Protein AF-A0A376BLS9-F1 (afdb_monomer_lite)

Structure (mmCIF, N/CA/C/O backbone):
data_AF-A0A376BLS9-F1
#
_entry.id   AF-A0A376BLS9-F1
#
loop_
_atom_site.group_PDB
_atom_site.id
_atom_site.type_symbol
_atom_site.label_atom_id
_atom_site.label_alt_id
_atom_site.label_comp_id
_atom_site.label_asym_id
_atom_site.label_entity_id
_atom_site.label_seq_id
_atom_site.pdbx_PDB_ins_code
_atom_site.Cartn_x
_atom_site.Cartn_y
_atom_site.Cartn_z
_atom_site.occupancy
_atom_site.B_iso_or_equiv
_atom_site.auth_seq_id
_atom_site.auth_comp_id
_atom_site.auth_asym_id
_atom_site.auth_atom_id
_atom_site.pdbx_PDB_model_num
ATOM 1 N N . MET A 1 1 ? 12.808 -5.245 5.326 1.00 78.56 1 MET A N 1
ATOM 2 C CA . MET A 1 1 ? 12.680 -4.551 6.629 1.00 78.56 1 MET A CA 1
A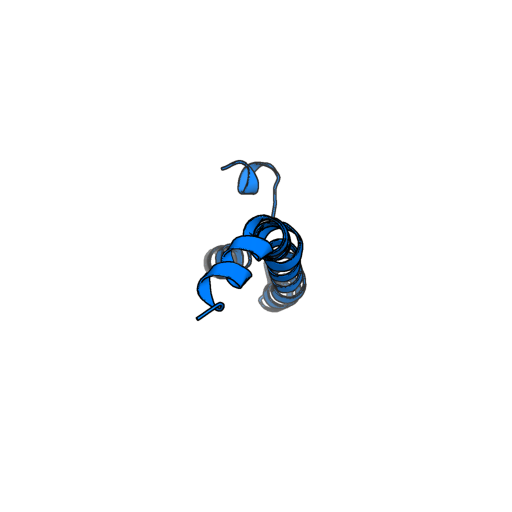TOM 3 C C . MET A 1 1 ? 12.647 -3.028 6.508 1.00 78.56 1 MET A C 1
ATOM 5 O O . MET A 1 1 ? 11.826 -2.423 7.179 1.00 78.56 1 MET A O 1
ATOM 9 N N . ILE A 1 2 ? 13.436 -2.405 5.620 1.00 94.88 2 ILE A N 1
ATOM 10 C CA . ILE A 1 2 ? 13.456 -0.935 5.424 1.00 94.88 2 ILE A CA 1
ATOM 11 C C . ILE A 1 2 ? 12.066 -0.336 5.154 1.00 94.88 2 ILE A C 1
ATOM 13 O O . ILE A 1 2 ? 11.717 0.654 5.778 1.00 94.88 2 ILE A O 1
ATOM 17 N N . PHE A 1 3 ? 11.256 -0.975 4.304 1.00 92.69 3 PHE A N 1
ATOM 18 C CA . PHE A 1 3 ? 9.879 -0.558 3.997 1.00 92.69 3 PHE A CA 1
ATOM 19 C C . PHE A 1 3 ? 9.029 -0.263 5.247 1.00 92.69 3 PHE A C 1
ATOM 21 O O . PHE A 1 3 ? 8.333 0.746 5.305 1.00 92.69 3 PHE A O 1
ATOM 28 N N . VAL A 1 4 ? 9.122 -1.129 6.260 1.00 91.75 4 VAL A N 1
ATOM 29 C CA . VAL A 1 4 ? 8.373 -0.981 7.515 1.00 91.75 4 VAL A CA 1
ATOM 30 C C . VAL A 1 4 ? 8.987 0.120 8.381 1.00 91.75 4 VAL A C 1
ATOM 32 O O . VAL A 1 4 ? 8.259 0.927 8.946 1.00 91.75 4 VAL A O 1
ATOM 35 N N . LEU A 1 5 ? 10.321 0.189 8.451 1.00 95.56 5 LEU A N 1
ATOM 36 C CA . LEU A 1 5 ? 11.045 1.164 9.278 1.00 95.56 5 LEU A CA 1
ATOM 37 C C . LEU A 1 5 ? 10.785 2.617 8.867 1.00 95.56 5 LEU A C 1
ATOM 39 O O . LEU A 1 5 ? 10.731 3.490 9.723 1.00 95.56 5 LEU A O 1
ATOM 43 N N . ILE A 1 6 ? 10.606 2.870 7.571 1.00 95.88 6 ILE A N 1
ATOM 44 C CA . ILE A 1 6 ? 10.291 4.207 7.044 1.00 95.88 6 ILE A CA 1
ATOM 45 C C . ILE A 1 6 ? 8.786 4.518 7.049 1.00 95.88 6 ILE A C 1
ATOM 47 O O . ILE A 1 6 ? 8.379 5.576 6.579 1.00 95.88 6 ILE A O 1
ATOM 51 N N . GLY A 1 7 ? 7.954 3.614 7.581 1.00 92.50 7 GLY A N 1
ATOM 52 C CA . GLY A 1 7 ? 6.523 3.845 7.780 1.00 92.50 7 GLY A CA 1
ATOM 53 C C . GLY A 1 7 ? 5.666 3.759 6.514 1.00 92.50 7 GLY A C 1
ATOM 54 O O . GLY A 1 7 ? 4.582 4.341 6.475 1.00 92.50 7 GLY A O 1
ATOM 55 N N . PHE A 1 8 ? 6.117 3.058 5.469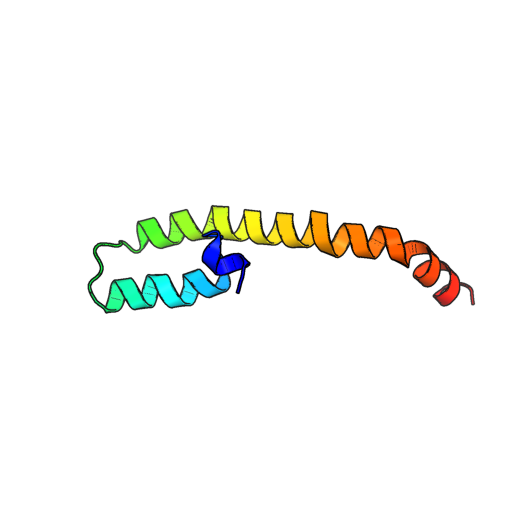 1.00 95.56 8 PHE A N 1
ATOM 56 C CA . PHE A 1 8 ? 5.297 2.864 4.273 1.00 95.56 8 PHE A CA 1
ATOM 57 C C . PHE A 1 8 ? 4.133 1.898 4.514 1.00 95.56 8 PHE A C 1
ATOM 59 O O . PHE A 1 8 ? 4.195 0.989 5.341 1.00 95.56 8 PHE A O 1
ATOM 66 N N . GLN A 1 9 ? 3.054 2.102 3.756 1.00 96.06 9 GLN A N 1
ATOM 67 C CA . GLN A 1 9 ? 1.818 1.333 3.882 1.00 96.06 9 GLN A CA 1
ATOM 68 C C . GLN A 1 9 ? 1.721 0.279 2.782 1.00 96.06 9 GLN A C 1
ATOM 70 O O . GLN A 1 9 ? 1.845 0.583 1.593 1.00 96.06 9 GLN A O 1
ATOM 75 N N . HIS A 1 10 ? 1.496 -0.970 3.186 1.00 96.25 10 HIS A N 1
ATOM 76 C CA . HIS A 1 10 ? 1.335 -2.099 2.276 1.00 96.25 10 HIS A CA 1
ATOM 77 C C . HIS A 1 10 ? -0.132 -2.493 2.222 1.00 96.25 10 HIS A C 1
ATOM 79 O O . HIS A 1 10 ? -0.713 -2.799 3.263 1.00 96.25 10 HIS A O 1
ATOM 85 N N . PHE A 1 11 ? -0.719 -2.536 1.026 1.00 96.19 11 PHE A N 1
ATOM 86 C CA . PHE A 1 11 ? -2.157 -2.769 0.869 1.00 96.19 11 PHE A CA 1
ATOM 87 C C . PHE A 1 11 ? -2.621 -4.053 1.571 1.00 96.19 11 PHE A C 1
ATOM 89 O O . PHE A 1 11 ? -3.443 -4.006 2.483 1.00 96.19 11 PHE A O 1
ATOM 96 N N . VAL A 1 12 ? -2.002 -5.189 1.236 1.00 95.00 12 VAL A N 1
ATOM 97 C CA . VAL A 1 12 ? -2.340 -6.493 1.833 1.00 95.00 12 VAL A CA 1
ATOM 98 C C . VAL A 1 12 ? -1.979 -6.546 3.321 1.00 95.00 12 VAL A C 1
ATOM 100 O O . VAL A 1 12 ? -2.670 -7.185 4.106 1.00 95.00 12 VAL A O 1
ATOM 103 N N . GLY A 1 13 ? -0.927 -5.833 3.738 1.00 95.19 13 GLY A N 1
ATOM 104 C CA . GLY A 1 13 ? -0.551 -5.754 5.153 1.00 95.19 13 GLY A CA 1
ATOM 105 C C . GLY A 1 13 ? -1.631 -5.062 5.985 1.00 95.19 13 GLY A C 1
ATOM 106 O O . GLY A 1 13 ? -2.028 -5.558 7.038 1.00 95.19 13 GLY A O 1
ATOM 107 N N . ASN A 1 14 ? -2.170 -3.958 5.469 1.00 95.44 14 ASN A N 1
ATOM 108 C CA . ASN A 1 14 ? -3.236 -3.198 6.112 1.00 95.44 14 ASN A CA 1
ATOM 109 C C . ASN A 1 14 ? -4.556 -3.987 6.169 1.00 95.44 14 ASN A C 1
ATOM 111 O O . ASN A 1 14 ? -5.289 -3.850 7.147 1.00 95.44 14 ASN A O 1
ATOM 115 N N . MET A 1 15 ? -4.834 -4.856 5.186 1.00 95.00 15 MET A N 1
ATOM 116 C CA . MET A 1 15 ? -6.000 -5.757 5.198 1.00 95.00 15 MET A CA 1
ATOM 117 C C . MET A 1 15 ? -5.977 -6.773 6.345 1.00 95.00 15 MET A C 1
ATOM 119 O O . MET A 1 15 ? -7.030 -7.263 6.733 1.00 95.00 15 MET A O 1
ATOM 123 N N . VAL A 1 16 ? -4.804 -7.087 6.898 1.00 94.69 16 VAL A N 1
ATOM 124 C CA . VAL A 1 16 ? -4.679 -8.001 8.042 1.00 94.69 16 VAL A CA 1
ATOM 125 C C . VAL A 1 16 ? -4.559 -7.216 9.347 1.00 94.69 16 VAL A C 1
ATOM 127 O O . VAL A 1 16 ? -5.296 -7.471 10.296 1.00 94.69 16 VAL A O 1
ATOM 130 N N . MET A 1 17 ? -3.665 -6.225 9.393 1.00 94.44 17 MET A N 1
ATOM 131 C CA . MET A 1 17 ? -3.322 -5.521 10.632 1.00 94.44 17 MET A CA 1
ATOM 132 C C . MET A 1 17 ? -4.437 -4.600 11.137 1.00 94.44 17 MET A C 1
ATOM 134 O O . MET A 1 17 ? -4.684 -4.562 12.342 1.00 94.44 17 MET A O 1
ATOM 138 N N . ILE A 1 18 ? -5.123 -3.867 10.250 1.00 95.12 18 ILE A N 1
ATOM 139 C CA . ILE A 1 18 ? -6.174 -2.929 10.675 1.00 95.12 18 ILE A CA 1
ATOM 140 C C . ILE A 1 18 ? -7.399 -3.692 11.205 1.00 95.12 18 ILE A C 1
ATOM 142 O O . ILE A 1 18 ? -7.810 -3.397 12.327 1.00 95.12 18 ILE A O 1
ATOM 146 N N . PRO A 1 19 ? -7.951 -4.708 10.504 1.00 95.12 19 PRO A N 1
ATOM 147 C CA . PRO A 1 19 ? -9.038 -5.517 11.057 1.00 95.12 19 PRO A CA 1
ATOM 148 C C . PRO A 1 19 ? -8.662 -6.239 12.351 1.00 95.12 19 PRO A C 1
ATOM 150 O O . PRO A 1 19 ? -9.460 -6.250 13.283 1.00 95.12 19 PRO A O 1
ATOM 153 N N . ALA A 1 20 ? -7.441 -6.779 12.455 1.00 96.19 20 ALA A N 1
ATOM 154 C CA . ALA A 1 20 ? -6.963 -7.373 13.703 1.00 96.19 20 ALA A CA 1
ATOM 155 C C . ALA A 1 20 ? -6.969 -6.357 14.860 1.00 96.19 20 ALA A C 1
ATOM 157 O O . ALA A 1 20 ? -7.412 -6.684 15.958 1.00 96.19 20 ALA A O 1
ATOM 158 N N . GLY A 1 21 ? -6.555 -5.110 14.606 1.00 95.88 21 GLY A N 1
ATOM 159 C CA . GLY A 1 21 ? -6.640 -4.018 15.577 1.00 95.88 21 GLY A CA 1
ATOM 160 C C . GLY A 1 21 ? -8.079 -3.678 15.975 1.00 95.88 21 GLY A C 1
ATOM 161 O O . GLY A 1 21 ? -8.358 -3.527 17.161 1.00 95.88 21 GLY A O 1
ATOM 162 N N . ILE A 1 22 ? -9.004 -3.614 15.012 1.00 95.62 22 ILE A N 1
ATOM 163 C CA . ILE A 1 22 ? -10.435 -3.376 15.276 1.00 95.62 22 ILE A CA 1
ATOM 164 C C . ILE A 1 22 ? -11.003 -4.481 16.178 1.00 95.62 22 ILE A C 1
ATOM 166 O O . ILE A 1 22 ? -11.656 -4.183 17.176 1.00 95.62 22 ILE A O 1
ATOM 170 N N . PHE A 1 23 ? -10.712 -5.752 15.883 1.00 96.06 23 PHE A N 1
ATOM 171 C CA . PHE A 1 23 ? -11.156 -6.875 16.715 1.00 96.06 23 PHE A CA 1
ATOM 172 C C . PHE A 1 23 ? -10.500 -6.897 18.101 1.00 96.06 23 PHE A C 1
ATOM 174 O O . PHE A 1 23 ? -11.132 -7.328 19.062 1.00 96.06 23 PHE A O 1
ATOM 181 N N . ALA A 1 24 ? -9.271 -6.394 18.227 1.00 97.00 24 ALA A N 1
ATOM 182 C CA . ALA A 1 24 ? -8.584 -6.223 19.505 1.00 97.00 24 ALA A CA 1
ATOM 183 C C . ALA A 1 24 ? -9.075 -5.005 20.319 1.00 97.00 24 ALA A C 1
ATOM 185 O O . ALA A 1 24 ? -8.559 -4.755 21.407 1.00 97.00 24 ALA A O 1
ATOM 186 N N . GLY A 1 25 ? -10.061 -4.247 19.821 1.00 94.62 25 GLY A N 1
ATOM 187 C CA . GLY A 1 25 ? -10.645 -3.099 20.519 1.00 94.62 25 GLY A CA 1
ATOM 188 C C . GLY A 1 25 ? -9.921 -1.769 20.290 1.00 94.62 25 GLY A C 1
ATOM 189 O O . GLY A 1 25 ? -10.104 -0.834 21.068 1.00 94.62 25 GLY A O 1
ATOM 190 N N . ALA A 1 26 ? -9.098 -1.653 19.242 1.00 95.31 26 ALA A N 1
ATOM 191 C CA . ALA A 1 26 ? -8.500 -0.375 18.865 1.00 95.31 26 ALA A CA 1
ATOM 192 C C . ALA A 1 26 ? -9.588 0.651 18.479 1.00 95.31 26 ALA A C 1
ATOM 194 O O . ALA A 1 26 ? -10.602 0.273 17.886 1.00 95.31 26 ALA A O 1
ATOM 195 N N . PRO A 1 27 ? -9.378 1.958 18.733 1.00 94.81 27 PRO A N 1
ATOM 196 C CA . PRO A 1 27 ? -10.335 3.020 18.409 1.00 94.81 27 PRO A CA 1
ATOM 197 C C . PRO A 1 27 ? -10.318 3.370 16.907 1.00 94.81 27 PRO A C 1
ATOM 199 O O . PRO A 1 27 ? -10.128 4.521 16.520 1.00 94.81 27 PRO A O 1
ATOM 202 N N . ILE A 1 28 ? -10.473 2.362 16.048 1.00 94.00 28 ILE A N 1
ATOM 203 C CA . ILE A 1 28 ? -10.483 2.471 14.588 1.00 94.00 28 ILE A CA 1
ATOM 204 C C . ILE A 1 28 ? -11.838 1.976 14.090 1.00 94.00 28 ILE A C 1
ATOM 206 O O . ILE A 1 28 ? -12.318 0.915 14.478 1.00 94.00 28 ILE A O 1
ATOM 210 N N . THR A 1 29 ? -12.466 2.746 13.211 1.00 94.69 29 THR A N 1
ATOM 211 C CA . THR A 1 29 ? -13.746 2.380 12.597 1.00 94.69 29 THR A CA 1
ATOM 212 C C . THR A 1 29 ? -13.539 1.660 11.265 1.00 94.69 29 THR A C 1
ATOM 214 O O . THR A 1 29 ? -12.577 1.918 10.539 1.00 94.69 29 THR A O 1
ATOM 217 N N . TRP A 1 30 ? -14.499 0.820 10.872 1.00 93.38 30 TRP A N 1
ATOM 218 C CA . TRP A 1 30 ? -14.520 0.222 9.530 1.00 93.38 30 TRP A CA 1
ATOM 219 C C . TRP A 1 30 ? -14.561 1.276 8.410 1.00 93.38 30 TRP A C 1
ATOM 221 O O . TRP A 1 30 ? -13.984 1.067 7.348 1.00 93.38 30 TRP A O 1
ATOM 231 N N . GLY A 1 31 ? -15.170 2.442 8.655 1.00 94.69 31 GLY A N 1
ATOM 232 C CA . GLY A 1 31 ? -15.148 3.563 7.710 1.00 94.69 31 GLY A CA 1
ATOM 233 C C . GLY A 1 31 ? -13.731 4.087 7.450 1.00 94.69 31 GLY A C 1
ATOM 234 O O . GLY A 1 31 ? -13.343 4.254 6.297 1.00 94.69 31 GLY A O 1
ATOM 235 N N . GLN A 1 32 ? -12.930 4.268 8.507 1.00 94.31 32 GLN A N 1
ATOM 236 C CA . GLN A 1 32 ? -11.519 4.668 8.390 1.00 94.31 32 GLN A CA 1
ATOM 237 C C . GLN A 1 32 ? -10.665 3.612 7.678 1.00 94.31 32 GLN A C 1
ATOM 239 O O . GLN A 1 32 ? -9.726 3.952 6.961 1.00 94.31 32 GLN A O 1
ATOM 244 N N . PHE A 1 33 ? -10.996 2.331 7.845 1.00 94.75 33 PHE A N 1
ATOM 245 C CA . PHE A 1 33 ? -10.344 1.259 7.100 1.00 94.75 33 PHE A CA 1
ATOM 246 C C . PHE A 1 33 ? -10.563 1.415 5.586 1.00 94.75 33 PHE A C 1
ATOM 248 O O . PHE A 1 33 ? -9.595 1.439 4.828 1.00 94.75 33 PHE A O 1
ATOM 255 N N . PHE A 1 34 ? -11.805 1.597 5.129 1.00 94.06 34 PHE A N 1
ATOM 256 C CA . PHE A 1 34 ? -12.081 1.730 3.693 1.00 94.06 34 PHE A CA 1
ATOM 257 C C . PHE A 1 34 ? -11.498 3.008 3.081 1.00 94.06 34 PHE A C 1
ATOM 259 O O . PHE A 1 34 ? -11.000 2.970 1.954 1.00 94.06 34 PHE A O 1
ATOM 266 N N . THR A 1 35 ? -11.489 4.121 3.820 1.00 95.19 35 THR A N 1
ATOM 267 C CA . THR A 1 35 ? -10.838 5.352 3.347 1.00 95.19 35 THR A CA 1
ATOM 268 C C . THR A 1 35 ? -9.316 5.222 3.288 1.00 95.19 35 THR A C 1
ATOM 270 O O . THR A 1 35 ? -8.696 5.886 2.462 1.00 95.19 35 THR A O 1
ATOM 273 N N . ASN A 1 36 ? -8.705 4.337 4.087 1.00 95.56 36 ASN A N 1
ATOM 274 C CA . ASN A 1 36 ? -7.287 3.990 3.972 1.00 95.56 36 ASN A CA 1
ATOM 275 C C . ASN A 1 36 ? -6.992 3.083 2.763 1.00 95.56 36 ASN A C 1
ATOM 277 O O . ASN A 1 36 ? -5.971 3.256 2.102 1.00 95.56 36 ASN A O 1
ATOM 281 N N . MET A 1 37 ? -7.880 2.141 2.437 1.00 95.44 37 MET A N 1
ATOM 282 C CA . MET A 1 37 ? -7.645 1.149 1.379 1.00 95.44 37 MET A CA 1
ATOM 283 C C . MET A 1 37 ? -7.416 1.766 -0.004 1.00 95.44 37 MET A C 1
ATOM 285 O O . MET A 1 37 ? -6.473 1.382 -0.693 1.00 95.44 37 MET A O 1
ATOM 289 N N . LEU A 1 38 ? -8.240 2.738 -0.397 1.00 95.62 38 LEU A N 1
ATOM 290 C CA . LEU A 1 38 ? -8.164 3.405 -1.703 1.00 95.62 38 LEU A CA 1
ATOM 291 C C . LEU A 1 38 ? -6.794 4.052 -1.995 1.00 95.62 38 LEU A C 1
ATOM 293 O O . LEU A 1 38 ? -6.162 3.675 -2.985 1.00 95.62 38 LEU A O 1
ATOM 297 N N . PRO A 1 39 ? -6.292 4.990 -1.170 1.00 95.88 39 PRO A N 1
ATOM 298 C CA . PRO A 1 39 ? -5.009 5.636 -1.429 1.00 95.88 39 PRO A CA 1
ATOM 299 C C . PRO A 1 39 ? -3.832 4.659 -1.334 1.00 95.88 39 PRO A C 1
ATOM 301 O O . PRO A 1 39 ? -2.895 4.764 -2.123 1.00 95.88 39 PRO A O 1
ATOM 304 N N . VAL A 1 40 ? -3.879 3.679 -0.423 1.00 97.31 40 VAL A N 1
ATOM 305 C CA . VAL A 1 40 ? -2.805 2.683 -0.282 1.00 97.31 40 VAL A CA 1
ATOM 306 C C . VAL A 1 40 ? -2.741 1.773 -1.500 1.00 97.31 40 VAL A C 1
ATOM 308 O O . VAL A 1 40 ? -1.652 1.535 -2.021 1.00 97.31 40 VAL A O 1
ATOM 311 N N . PHE A 1 41 ? -3.892 1.309 -1.991 1.00 96.88 41 PHE A N 1
ATOM 312 C CA . PHE A 1 41 ? -3.975 0.519 -3.214 1.00 96.88 41 PHE A CA 1
ATOM 313 C C . PHE A 1 41 ? -3.380 1.278 -4.399 1.00 96.88 41 PHE A C 1
ATOM 315 O O . PHE A 1 41 ? -2.474 0.773 -5.060 1.00 96.88 41 PHE A O 1
ATOM 322 N N . LEU A 1 42 ? -3.827 2.517 -4.622 1.00 97.56 42 LEU A N 1
ATOM 323 C CA . LEU A 1 42 ? -3.335 3.347 -5.719 1.00 97.56 42 LEU A CA 1
ATOM 324 C C . LEU A 1 42 ? -1.829 3.601 -5.605 1.00 97.56 42 LEU A C 1
ATOM 326 O O . LEU A 1 42 ? -1.111 3.424 -6.583 1.00 97.56 42 LEU A O 1
ATOM 330 N N . GLY A 1 43 ? -1.328 3.935 -4.414 1.00 96.56 43 GLY A N 1
ATOM 331 C CA . GLY A 1 43 ? 0.104 4.132 -4.188 1.00 96.56 43 GLY A CA 1
ATOM 332 C C . GLY A 1 43 ? 0.932 2.868 -4.438 1.00 96.56 43 GLY A C 1
ATOM 333 O O . GLY A 1 43 ? 2.006 2.946 -5.030 1.00 96.56 43 GLY A O 1
ATOM 334 N N . ASN A 1 44 ? 0.424 1.694 -4.046 1.00 97.25 44 ASN A N 1
ATOM 335 C CA . ASN A 1 44 ? 1.102 0.410 -4.253 1.00 97.25 44 ASN A CA 1
ATOM 336 C C . ASN A 1 44 ? 1.120 0.027 -5.746 1.00 97.25 44 ASN A C 1
ATOM 338 O O . ASN A 1 44 ? 2.167 -0.366 -6.261 1.00 97.25 44 ASN A O 1
ATOM 342 N N . VAL A 1 45 ? -0.001 0.198 -6.460 1.00 97.69 45 VAL A N 1
ATOM 343 C CA . VAL A 1 45 ? -0.088 -0.052 -7.909 1.00 97.69 45 VAL A CA 1
ATOM 344 C C . VAL A 1 45 ? 0.807 0.909 -8.680 1.00 97.69 45 VAL A C 1
ATOM 346 O O . VAL A 1 45 ? 1.608 0.464 -9.500 1.00 97.69 45 VAL A O 1
ATOM 349 N N . VAL A 1 46 ? 0.719 2.213 -8.411 1.00 97.38 46 VAL A N 1
ATOM 350 C CA . VAL A 1 46 ? 1.562 3.218 -9.072 1.00 97.38 46 VAL A CA 1
ATOM 351 C C . VAL A 1 46 ? 3.032 2.929 -8.791 1.00 97.38 46 VAL A C 1
ATOM 353 O O . VAL A 1 46 ? 3.809 2.845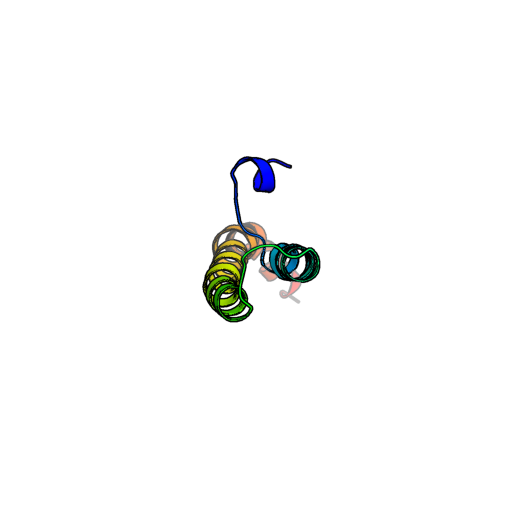 -9.731 1.00 97.38 46 VAL A O 1
ATOM 356 N N . GLY A 1 47 ? 3.409 2.682 -7.533 1.00 95.31 47 GLY A N 1
ATOM 357 C CA . GLY A 1 47 ? 4.787 2.363 -7.162 1.00 95.31 47 GLY A CA 1
ATOM 358 C C . GLY A 1 47 ? 5.339 1.123 -7.875 1.00 95.31 47 GLY A C 1
ATOM 359 O O . GLY A 1 47 ? 6.435 1.160 -8.433 1.00 95.31 47 GLY A O 1
ATOM 360 N N . GLY A 1 48 ? 4.565 0.033 -7.904 1.00 95.88 48 GLY A N 1
ATOM 361 C CA . GLY A 1 48 ? 4.963 -1.206 -8.572 1.00 95.88 48 GLY A CA 1
ATOM 362 C C . GLY A 1 48 ? 5.042 -1.063 -10.092 1.00 95.88 48 GLY A C 1
ATOM 363 O O . GLY A 1 48 ? 5.997 -1.528 -10.712 1.00 95.88 48 GLY A O 1
ATOM 364 N N . THR A 1 49 ? 4.068 -0.391 -10.704 1.00 96.75 49 THR A N 1
ATOM 365 C CA . THR A 1 49 ? 4.009 -0.234 -12.164 1.00 96.75 49 THR A CA 1
ATOM 366 C C . THR A 1 49 ? 5.056 0.743 -12.692 1.00 96.75 49 THR A C 1
ATOM 368 O O . THR A 1 49 ? 5.758 0.410 -13.645 1.00 96.75 49 THR A O 1
ATOM 371 N N . SER A 1 50 ? 5.209 1.922 -12.084 1.00 95.19 50 SER A N 1
ATOM 372 C CA . SER A 1 50 ? 6.077 2.977 -12.619 1.00 95.19 50 SER A CA 1
ATOM 373 C C . SER A 1 50 ? 7.552 2.774 -12.283 1.00 95.19 50 SER A C 1
ATOM 375 O O . SER A 1 50 ? 8.403 2.981 -13.145 1.00 95.19 50 SER A O 1
ATOM 377 N N . PHE A 1 51 ? 7.882 2.352 -11.060 1.00 93.69 51 PHE A N 1
ATOM 378 C CA . PHE A 1 51 ? 9.281 2.238 -10.644 1.00 93.69 51 PHE A CA 1
ATOM 379 C C . PHE A 1 51 ? 9.864 0.854 -10.885 1.00 93.6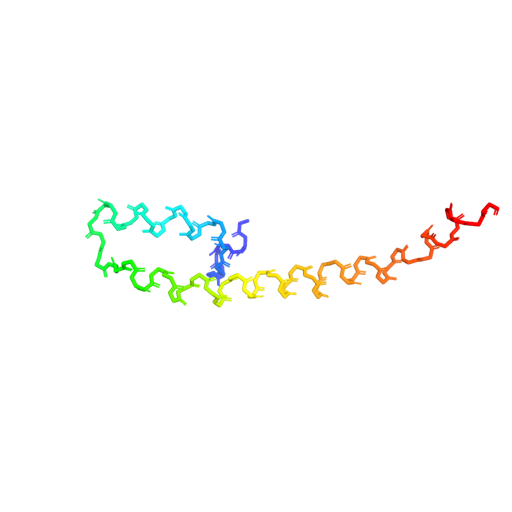9 51 PHE A C 1
ATOM 381 O O . PHE A 1 51 ? 11.055 0.757 -11.165 1.00 93.69 51 PHE A O 1
ATOM 388 N N . VAL A 1 52 ? 9.062 -0.210 -10.792 1.00 94.62 52 VAL A N 1
ATOM 389 C CA . VAL A 1 52 ? 9.556 -1.586 -10.957 1.00 94.62 52 VAL A CA 1
ATOM 390 C C . VAL A 1 52 ? 9.223 -2.112 -12.347 1.00 94.62 52 VAL A C 1
ATOM 392 O O . VAL A 1 52 ? 10.129 -2.337 -13.140 1.00 94.62 52 VAL A O 1
ATOM 395 N N . ALA A 1 53 ? 7.945 -2.270 -12.693 1.00 95.06 53 ALA A N 1
ATOM 396 C CA . ALA A 1 53 ? 7.573 -2.898 -13.960 1.00 95.06 53 ALA A CA 1
ATOM 397 C C . ALA A 1 53 ? 8.077 -2.102 -15.176 1.00 95.06 53 ALA A C 1
ATOM 399 O O . ALA A 1 53 ? 8.680 -2.681 -16.076 1.00 95.06 53 ALA A O 1
ATOM 400 N N . ALA A 1 54 ? 7.891 -0.778 -15.192 1.00 95.50 54 ALA A N 1
ATOM 401 C CA . ALA A 1 54 ? 8.334 0.054 -16.306 1.00 95.50 54 ALA A CA 1
ATOM 402 C C . ALA A 1 54 ? 9.865 0.144 -16.414 1.00 95.50 54 ALA A C 1
ATOM 404 O O . ALA A 1 54 ? 10.387 0.147 -17.529 1.00 95.50 54 ALA A O 1
ATOM 405 N N . SER A 1 55 ? 10.597 0.170 -15.293 1.00 95.69 55 SER A N 1
ATOM 406 C CA . SER A 1 55 ? 12.067 0.195 -15.327 1.00 95.69 55 SER A CA 1
ATOM 407 C C . SER A 1 55 ? 12.644 -1.126 -15.837 1.00 95.69 55 SER A C 1
ATOM 409 O O . SER A 1 55 ? 13.514 -1.115 -16.709 1.00 95.69 55 SER A O 1
ATOM 411 N N . TYR A 1 56 ? 12.102 -2.259 -15.380 1.00 94.69 56 TYR A N 1
ATOM 412 C CA . TYR A 1 56 ? 12.463 -3.581 -15.889 1.00 94.69 56 TYR A CA 1
ATOM 413 C C . TYR A 1 56 ? 12.119 -3.717 -17.369 1.00 94.69 56 TYR A C 1
ATOM 415 O O . TYR A 1 56 ? 12.964 -4.137 -18.157 1.00 94.69 56 TYR A O 1
ATOM 423 N N . LEU A 1 57 ? 10.910 -3.312 -17.769 1.00 93.94 57 LEU A N 1
ATOM 424 C CA . LEU A 1 57 ? 10.508 -3.345 -19.169 1.00 93.94 57 LEU A CA 1
ATOM 425 C C . LEU A 1 57 ? 11.452 -2.506 -20.029 1.00 93.94 57 LEU A C 1
ATOM 427 O O . LEU A 1 57 ? 11.865 -2.973 -21.080 1.00 93.94 57 LEU A O 1
ATOM 431 N N . TYR A 1 58 ? 11.821 -1.300 -19.592 1.00 93.75 58 TYR A N 1
ATOM 432 C CA . TYR A 1 58 ? 12.750 -0.445 -20.326 1.00 93.75 58 TYR A CA 1
ATOM 433 C C . TYR A 1 58 ? 14.138 -1.087 -20.470 1.00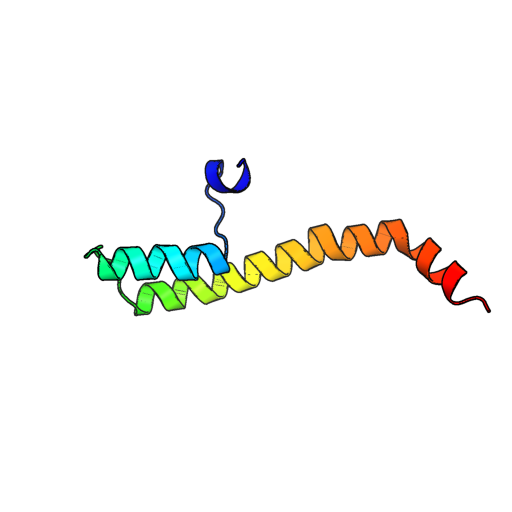 93.75 58 TYR A C 1
ATOM 435 O O . TYR A 1 58 ? 14.679 -1.118 -21.575 1.00 93.75 58 TYR A O 1
ATOM 443 N N . ALA A 1 59 ? 14.689 -1.643 -19.388 1.00 94.06 59 ALA A N 1
ATOM 444 C CA . ALA A 1 59 ? 16.013 -2.263 -19.390 1.00 94.06 59 ALA A CA 1
ATOM 445 C C . ALA A 1 59 ? 16.079 -3.522 -20.276 1.00 94.06 59 ALA A C 1
ATOM 447 O O . ALA A 1 59 ? 17.002 -3.681 -21.075 1.00 94.06 59 ALA A O 1
ATOM 448 N N . TYR A 1 60 ? 15.075 -4.397 -20.181 1.00 92.19 60 TYR A N 1
ATOM 449 C CA . TYR A 1 60 ? 15.059 -5.697 -20.863 1.00 92.19 60 TYR A CA 1
ATOM 450 C C . TYR A 1 60 ? 14.250 -5.707 -22.165 1.00 92.19 60 TYR A C 1
ATOM 452 O O . TYR A 1 60 ? 14.098 -6.752 -22.792 1.00 92.19 60 TYR A O 1
ATOM 460 N N . LYS A 1 61 ? 13.770 -4.543 -22.627 1.00 90.44 61 LYS A N 1
ATOM 461 C CA . LYS A 1 61 ? 12.980 -4.410 -23.863 1.00 90.44 61 LYS A CA 1
ATOM 462 C C . LYS A 1 61 ? 13.645 -5.053 -25.083 1.00 90.44 61 LYS A C 1
ATOM 464 O O . LYS A 1 61 ? 12.948 -5.541 -25.965 1.00 90.44 61 LYS A O 1
ATOM 469 N N . HIS A 1 62 ? 14.974 -4.995 -25.162 1.00 85.44 62 HIS A N 1
ATOM 470 C CA . HIS A 1 62 ? 15.738 -5.526 -26.291 1.00 85.44 62 HIS A CA 1
ATOM 471 C C . HIS A 1 62 ? 15.676 -7.059 -26.364 1.00 85.44 62 HIS A C 1
ATOM 473 O O . HIS A 1 62 ? 15.459 -7.583 -27.448 1.00 85.44 62 HIS A O 1
ATOM 479 N N . LEU A 1 63 ? 15.722 -7.752 -25.219 1.00 86.12 63 LEU A N 1
ATOM 480 C CA . LEU A 1 63 ? 15.608 -9.215 -25.151 1.00 86.12 63 LEU A CA 1
ATOM 481 C C . LEU A 1 63 ? 14.244 -9.710 -25.633 1.00 86.12 63 LEU A C 1
ATOM 483 O O . LEU A 1 63 ? 14.152 -10.742 -26.283 1.00 86.12 63 LEU A O 1
ATOM 487 N N . LEU A 1 64 ? 13.185 -8.936 -25.374 1.00 82.19 64 LEU A N 1
ATOM 488 C CA . LEU A 1 64 ? 11.861 -9.249 -25.910 1.00 82.19 64 LEU A CA 1
ATOM 489 C C . LEU A 1 64 ? 11.856 -9.218 -27.440 1.00 82.19 64 LEU A C 1
ATOM 491 O O . LEU A 1 64 ? 11.091 -9.940 -28.054 1.00 82.19 64 LEU A O 1
ATOM 495 N N . LYS A 1 65 ? 12.671 -8.374 -28.077 1.00 69.06 65 LYS A N 1
ATOM 496 C CA . LYS A 1 65 ? 12.667 -8.230 -29.536 1.00 69.06 65 LYS A CA 1
ATOM 497 C C . LYS A 1 65 ? 13.368 -9.398 -30.237 1.00 69.06 65 LYS A C 1
ATOM 499 O O . LYS A 1 65 ? 12.921 -9.776 -31.315 1.00 69.06 65 LYS A O 1
ATOM 504 N N . ASP A 1 66 ? 14.400 -9.952 -29.603 1.00 66.19 66 ASP A N 1
ATOM 505 C CA . ASP A 1 66 ? 15.187 -11.075 -30.124 1.00 66.19 66 ASP A CA 1
ATOM 506 C C . ASP A 1 66 ? 14.452 -12.427 -29.976 1.00 66.19 66 ASP A C 1
ATOM 508 O O . ASP A 1 66 ? 14.599 -13.299 -30.828 1.00 66.19 66 ASP A O 1
ATOM 512 N N . ASP A 1 67 ? 13.587 -12.587 -28.964 1.00 62.53 67 ASP A N 1
ATOM 513 C CA . ASP A 1 67 ? 12.773 -13.807 -28.770 1.00 62.53 67 ASP A CA 1
ATOM 514 C C . ASP A 1 67 ? 11.571 -13.919 -29.736 1.00 62.53 67 ASP A C 1
ATOM 516 O O . ASP A 1 67 ? 11.070 -15.017 -29.979 1.00 62.53 67 ASP A O 1
ATOM 520 N N . TYR A 1 68 ? 11.097 -12.803 -30.310 1.00 59.91 68 TYR A N 1
ATOM 521 C CA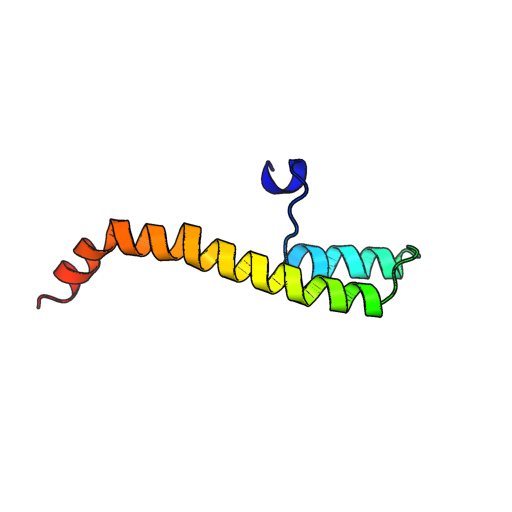 . TYR A 1 68 ? 10.010 -12.794 -31.309 1.00 59.91 68 TYR A CA 1
ATOM 522 C C . TYR A 1 68 ? 10.506 -12.664 -32.757 1.00 59.91 68 TYR A C 1
ATOM 524 O O . TYR A 1 68 ? 9.686 -12.655 -33.676 1.00 59.91 68 TYR A O 1
ATOM 532 N N . SER A 1 69 ? 11.820 -12.562 -32.987 1.00 57.62 69 SER A N 1
ATOM 533 C CA . SER A 1 69 ? 12.408 -12.645 -34.328 1.00 57.62 69 SER A CA 1
ATOM 534 C C . SER A 1 69 ? 12.656 -14.105 -34.716 1.00 57.62 69 SER A C 1
ATOM 536 O O . SER A 1 69 ? 13.799 -14.560 -34.752 1.00 57.62 69 SER A O 1
ATOM 538 N N . ILE A 1 70 ? 11.564 -14.830 -34.974 1.00 60.78 70 ILE A N 1
ATOM 539 C CA . ILE A 1 70 ? 11.561 -16.079 -35.754 1.00 60.78 70 ILE A CA 1
ATOM 540 C C . ILE A 1 70 ? 11.201 -15.734 -37.199 1.00 60.78 70 ILE A C 1
ATOM 542 O O . ILE A 1 70 ? 10.258 -14.927 -37.378 1.00 60.78 70 ILE A O 1
#

Foldseek 3Di:
DVCVVVPQDALVVLVPVVVVCVVVVHPDDPVNSVVVNVVNVVCVCCCCVVVPVVVVCVVCVVVVVVVPPD

Organism: NCBI:txid153491

InterPro domains:
  IPR000292 Formate/nitrite transporter [PF01226] (1-58)
  IPR000292 Formate/nitrite transporter [PTHR30520] (1-65)
  IPR023271 Aquaporin-like [G3DSA:1.20.1080.10] (1-68)

Secondary structure (DSSP, 8-state):
-HHHHTT---HHHHHHHHHHHHHTT-S--HHHHHHHHHHHHHHHHHHIIIIIIHHHHHHHHHHHHHHS--

Sequence (70 aa):
MIFVLIGFQHFVGNMVMIPAGIFAGAPITWGQFFTNMLPVFLGNVVGGTSFVAASYLYAYKHLLKDDYSI

Radius of gyration: 18.3 Å; chains: 1; bounding box: 31×22×56 Å

pLDDT: mean 91.66, std 9.49, range [57.62, 97.69]